Protein AF-A0A9X4QW70-F1 (afdb_monomer_lite)

Sequence (121 aa):
MHSIADQELLTAYSTALESSLDIEFVKQIRKELLRRNILIERREGSILTKMLGKAELDYDQLVKYSLEAIFVLQHWKVIYVNQTGFNFLGLSYPDEIIGVDIRHFFASGPSWRFYRAVFQY

Secondary structure (DSSP, 8-state):
---HHHHHHHHHHHHHHHHHS-HHHHHHHHHHHHHHHHHHHHHHHHHHHHHHHHHHHHHHHHHHT-SS--EEEETTEEEEE-HHHHHHTT-S-GGGTTTSBGGGGGSS---GGG--S----

Radius of gyration: 29.06 Å; chains: 1; bounding box: 54×35×70 Å

InterPro domains:
  IPR000014 PAS domain [PF13188] (61-110)
  IPR015064 Sporulation inhibitor A [PF08970] (1-40)
  IPR035965 PAS domain superfamily [SSF5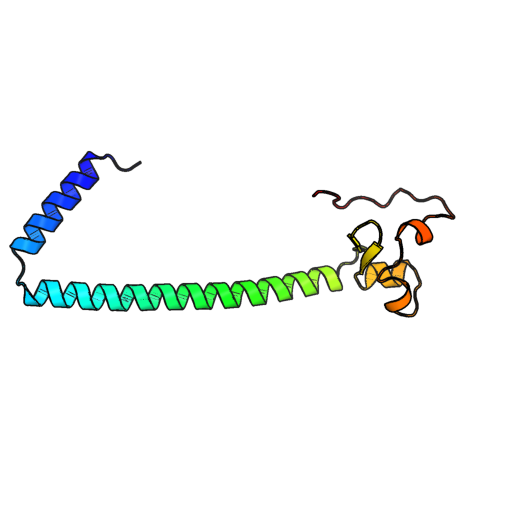5785] (51-117)
  IPR036916 Sporulation inhibitor A superfamily [G3DSA:1.10.287.1100] (5-36)
  IPR036916 Sporulation inhibitor A superfamily [SSF100985] (1-41)

Foldseek 3Di:
DPDPVVVVVVVVVVVVVCVVDDPVVVVVVVVVVVVVVVVVVVVVVVVVVVVVVVVVVVVVVCQQPPCDWDFDDDPQATQDTHPNVCVVLVDDDPVVGGRDRPVVSVVDDDDPPRPPDDDDD

Structure (mmCIF, N/CA/C/O backbone):
data_AF-A0A9X4QW70-F1
#
_entry.id   AF-A0A9X4QW70-F1
#
loop_
_atom_site.group_PDB
_atom_site.id
_atom_site.type_symbol
_atom_site.label_atom_id
_atom_site.label_alt_id
_atom_site.label_comp_id
_atom_site.label_asym_id
_atom_site.label_entity_id
_atom_site.label_seq_id
_atom_site.pdbx_PDB_ins_code
_atom_site.Cartn_x
_atom_site.Cartn_y
_atom_site.Cartn_z
_atom_site.occupancy
_atom_site.B_iso_or_equiv
_atom_site.auth_seq_id
_atom_site.auth_comp_id
_atom_site.auth_asym_id
_atom_site.auth_atom_id
_atom_site.pdbx_PDB_model_num
ATOM 1 N N . MET A 1 1 ? -8.568 22.664 22.819 1.00 42.91 1 MET A N 1
ATOM 2 C CA . MET A 1 1 ? -8.089 22.747 24.214 1.00 42.91 1 MET A CA 1
ATOM 3 C C . MET A 1 1 ? -9.315 22.854 25.103 1.00 42.91 1 MET A C 1
ATOM 5 O O . MET A 1 1 ? -9.841 23.949 25.237 1.00 42.91 1 MET A O 1
ATOM 9 N N . HIS A 1 2 ? -9.836 21.731 25.603 1.00 46.84 2 HIS A N 1
ATOM 10 C CA . HIS A 1 2 ? -10.881 21.779 26.629 1.00 46.84 2 HIS A CA 1
ATOM 11 C C . HIS A 1 2 ? -10.227 22.203 27.946 1.00 46.84 2 HIS A C 1
ATOM 13 O O . HIS A 1 2 ? -9.145 21.717 28.275 1.00 46.84 2 HIS A O 1
ATOM 19 N N . SER A 1 3 ? -10.822 23.190 28.614 1.00 57.47 3 SER A N 1
ATOM 20 C CA . SER A 1 3 ? -10.311 23.755 29.860 1.00 57.47 3 SER A CA 1
ATOM 21 C C . SER A 1 3 ? -10.242 22.654 30.916 1.00 57.47 3 SER A C 1
ATOM 23 O O . SER A 1 3 ? -11.170 21.860 31.032 1.00 57.47 3 SER A O 1
ATOM 25 N N . ILE A 1 4 ? -9.166 22.612 31.701 1.00 59.94 4 ILE A N 1
ATOM 26 C CA . ILE A 1 4 ? -8.985 21.664 32.816 1.00 59.94 4 ILE A CA 1
ATOM 27 C C . ILE A 1 4 ? -10.212 21.681 33.759 1.00 59.94 4 ILE A C 1
ATOM 29 O O . ILE A 1 4 ? -10.607 20.640 34.278 1.00 59.94 4 ILE A O 1
ATOM 33 N N . ALA A 1 5 ? -10.894 22.830 33.861 1.00 63.41 5 ALA A N 1
ATOM 34 C CA . ALA A 1 5 ? -12.137 23.002 34.611 1.00 63.41 5 ALA A CA 1
ATOM 35 C C . ALA A 1 5 ? -13.327 22.177 34.075 1.00 63.41 5 ALA A C 1
ATOM 37 O O . ALA A 1 5 ? -14.135 21.703 34.869 1.00 63.41 5 ALA A O 1
ATOM 38 N N . ASP A 1 6 ? -13.431 21.958 32.757 1.00 64.00 6 ASP A N 1
ATOM 39 C CA . ASP A 1 6 ? -14.501 21.138 32.161 1.00 64.00 6 ASP A CA 1
ATOM 40 C C . ASP A 1 6 ? -14.301 19.656 32.493 1.00 64.00 6 ASP A C 1
ATOM 42 O O . ASP A 1 6 ? -15.257 18.913 32.714 1.00 64.00 6 ASP A O 1
ATOM 46 N N . GLN A 1 7 ? -13.040 19.223 32.543 1.00 67.38 7 GLN A N 1
ATOM 47 C CA . GLN A 1 7 ? -12.671 17.835 32.784 1.00 67.38 7 GLN A CA 1
ATOM 48 C C . GLN A 1 7 ? -12.868 17.457 34.259 1.00 67.38 7 GLN A C 1
ATOM 50 O O . GLN A 1 7 ? -13.386 16.380 34.552 1.00 67.38 7 GLN A O 1
ATOM 55 N N . GLU A 1 8 ? -12.556 18.363 35.189 1.00 77.38 8 GLU A N 1
ATOM 56 C CA . GLU A 1 8 ? -12.856 18.198 36.617 1.00 77.38 8 GLU A CA 1
ATOM 57 C C . GLU A 1 8 ? -14.368 18.195 36.891 1.00 77.38 8 GLU A C 1
ATOM 59 O O . GLU A 1 8 ? -14.852 17.330 37.624 1.00 77.38 8 GLU A O 1
ATOM 64 N N . LEU A 1 9 ? -15.137 19.080 36.240 1.00 72.44 9 LEU A N 1
ATOM 65 C CA . LEU A 1 9 ? -16.604 19.103 36.330 1.00 72.44 9 LEU A CA 1
ATOM 66 C C . LEU A 1 9 ? -17.236 17.810 35.810 1.00 72.44 9 LEU A C 1
ATOM 68 O O . LEU A 1 9 ? -18.095 17.238 36.480 1.00 72.44 9 LEU A O 1
ATOM 72 N N . LEU A 1 10 ? -16.786 17.318 34.652 1.00 68.69 10 LEU A N 1
ATOM 73 C CA . LEU A 1 10 ? -17.233 16.044 34.081 1.00 68.69 10 LEU A CA 1
ATOM 74 C C . LEU A 1 10 ? -16.908 14.863 34.998 1.00 68.69 10 LEU A C 1
ATOM 76 O O . LEU A 1 10 ? -17.717 13.942 35.121 1.00 68.69 10 LEU A O 1
ATOM 80 N N . THR A 1 11 ? -15.760 14.899 35.673 1.00 77.12 11 THR A N 1
ATOM 81 C CA . THR A 1 11 ? -15.336 13.846 36.606 1.00 77.12 11 THR A CA 1
ATOM 82 C C . THR A 1 11 ? -16.167 13.882 37.893 1.00 77.12 11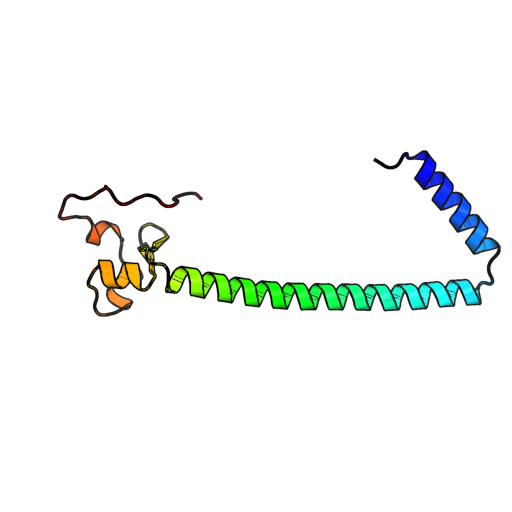 THR A C 1
ATOM 84 O O . THR A 1 11 ? -16.644 12.846 38.356 1.00 77.12 11 THR A O 1
ATOM 87 N N . ALA A 1 12 ? -16.430 15.070 38.443 1.00 76.25 12 ALA A N 1
ATOM 88 C CA . ALA A 1 12 ? -17.278 15.241 39.621 1.00 76.25 12 ALA A CA 1
ATOM 89 C C . ALA A 1 12 ? -18.734 14.822 39.347 1.00 76.25 12 ALA A C 1
ATOM 91 O O . ALA A 1 12 ? -19.331 14.095 40.144 1.00 76.25 12 ALA A O 1
ATOM 92 N N . TYR A 1 13 ? -19.287 15.211 38.192 1.00 68.38 13 TYR A N 1
ATOM 93 C CA . TYR A 1 13 ? -20.644 14.831 37.789 1.00 68.38 13 TYR A CA 1
ATOM 94 C C . TYR A 1 13 ? -20.783 13.330 37.551 1.00 68.38 13 TYR A C 1
ATOM 96 O O . TYR A 1 13 ? -21.751 12.729 38.010 1.00 68.38 13 TYR A O 1
ATOM 104 N N . SER A 1 14 ? -19.824 12.712 36.859 1.00 67.88 14 SER A N 1
ATOM 105 C CA . SER A 1 14 ? -19.855 11.268 36.607 1.00 67.88 14 SER A CA 1
ATOM 106 C C . SER A 1 14 ? -19.732 10.465 37.904 1.00 67.88 14 SER A C 1
ATOM 108 O O . SER A 1 14 ? -20.490 9.519 38.092 1.00 67.88 14 SER A O 1
ATOM 110 N N . THR A 1 15 ? -18.901 10.903 38.854 1.00 75.75 15 THR A N 1
ATOM 111 C CA . THR A 1 15 ? -18.774 10.262 40.177 1.00 75.75 15 THR A CA 1
ATOM 112 C C . THR A 1 15 ? -20.061 10.377 41.015 1.00 75.75 15 THR A C 1
ATOM 114 O O . THR A 1 15 ? -20.473 9.415 41.667 1.00 75.75 15 THR A O 1
ATOM 117 N N . ALA A 1 16 ? -20.742 11.530 40.983 1.00 69.44 16 ALA A N 1
ATOM 118 C CA . ALA A 1 16 ? -22.022 11.742 41.673 1.00 69.44 16 ALA A CA 1
ATOM 119 C C . ALA A 1 16 ? -23.185 10.948 41.039 1.00 69.44 16 ALA A C 1
ATOM 121 O O . ALA A 1 16 ? -24.071 10.442 41.733 1.00 69.44 16 ALA A O 1
ATOM 122 N N . LEU A 1 17 ? -23.177 10.795 39.712 1.00 66.69 17 LEU A N 1
ATOM 123 C CA . LEU A 1 17 ? -24.134 9.950 38.995 1.00 66.69 17 LEU A CA 1
ATOM 124 C C . LEU A 1 17 ? -23.894 8.463 39.274 1.00 66.69 17 LEU A C 1
ATOM 126 O O . LEU A 1 17 ? -24.841 7.738 39.550 1.00 66.69 17 LEU A O 1
ATOM 130 N N . GLU A 1 18 ? -22.642 8.001 39.275 1.00 66.12 18 GLU A N 1
ATOM 131 C CA . GLU A 1 18 ? -22.317 6.602 39.588 1.00 66.12 18 GLU A CA 1
ATOM 132 C C . GLU A 1 18 ? -22.696 6.207 41.024 1.00 66.12 18 GLU A C 1
ATOM 134 O O . GLU A 1 18 ? -23.063 5.060 41.259 1.00 66.12 18 GLU A O 1
ATOM 139 N N . SER A 1 19 ? -22.650 7.145 41.974 1.00 67.12 19 SER A N 1
ATOM 140 C CA . SER A 1 19 ? -23.026 6.912 43.379 1.00 67.12 19 SER A CA 1
ATOM 141 C C . SER A 1 19 ? -24.532 7.011 43.656 1.00 67.12 19 SER A C 1
ATOM 143 O O . SER A 1 19 ? -24.986 6.553 44.703 1.00 67.12 19 SER A O 1
ATOM 145 N N . SER A 1 20 ? -25.313 7.569 42.725 1.00 66.56 20 SER A N 1
ATOM 146 C CA . SER A 1 20 ? -26.784 7.631 42.791 1.00 66.56 20 SER A CA 1
ATOM 147 C C . SER A 1 20 ? -27.480 6.565 41.936 1.00 66.56 20 SER A C 1
ATOM 149 O O . SER A 1 20 ? -28.695 6.388 42.040 1.00 66.56 20 SER A O 1
ATOM 151 N N . LEU A 1 21 ? -26.720 5.839 41.112 1.00 67.19 21 LEU A N 1
ATOM 152 C CA . LEU A 1 21 ? -27.202 4.738 40.286 1.00 67.19 21 LEU A CA 1
ATOM 153 C C . LEU A 1 21 ? -27.044 3.394 41.004 1.00 67.19 21 LEU A C 1
ATOM 155 O O . LEU A 1 21 ? -26.074 3.150 41.718 1.00 67.19 21 LEU A O 1
ATOM 159 N N . ASP A 1 22 ? -27.997 2.496 40.764 1.00 80.00 22 ASP A N 1
ATOM 160 C CA . ASP A 1 22 ? -27.935 1.123 41.260 1.00 80.00 22 ASP A CA 1
ATOM 161 C C . ASP A 1 22 ? -26.679 0.398 40.735 1.00 80.00 22 ASP A C 1
ATOM 163 O O . ASP A 1 22 ? -26.337 0.476 39.549 1.00 80.00 22 ASP A O 1
ATOM 167 N N . ILE A 1 23 ? -25.987 -0.325 41.619 1.00 77.50 23 ILE A N 1
ATOM 168 C CA . ILE A 1 23 ? -24.704 -0.989 41.330 1.00 77.50 23 ILE A CA 1
ATOM 169 C C . ILE A 1 23 ? -24.857 -1.988 40.175 1.00 77.50 23 ILE A C 1
ATOM 171 O O . ILE A 1 23 ? -23.965 -2.106 39.325 1.00 77.50 23 ILE A O 1
ATOM 175 N N . GLU A 1 24 ? -25.999 -2.677 40.102 1.00 79.06 24 GLU A N 1
ATOM 176 C CA . GLU A 1 24 ? -26.282 -3.644 39.040 1.00 79.06 24 GLU A CA 1
ATOM 177 C C . GLU A 1 24 ? -26.457 -2.943 37.681 1.00 79.06 24 GLU A C 1
ATOM 179 O O . GLU A 1 24 ? -25.946 -3.410 36.657 1.00 79.06 24 GLU A O 1
ATOM 184 N N . PHE A 1 25 ? -27.073 -1.758 37.678 1.00 76.44 25 PHE A N 1
ATOM 185 C CA . PHE A 1 25 ? -27.234 -0.925 36.488 1.00 76.44 25 PHE A CA 1
ATOM 186 C C . PHE A 1 25 ? -25.892 -0.376 35.974 1.00 76.44 25 PHE A C 1
ATOM 188 O O . PHE A 1 25 ? -25.601 -0.480 34.778 1.00 76.44 25 PHE A O 1
ATOM 195 N N . VAL A 1 26 ? -25.018 0.121 36.860 1.00 77.56 26 VAL A N 1
ATOM 196 C CA . VAL A 1 26 ? -23.661 0.579 36.488 1.00 77.56 26 VAL A CA 1
ATOM 197 C C . VAL A 1 26 ? -22.847 -0.567 35.880 1.00 77.56 26 VAL A C 1
ATOM 199 O O . VAL A 1 26 ? -22.185 -0.406 34.849 1.00 77.56 26 VAL A O 1
ATOM 202 N N . LYS A 1 27 ? -22.930 -1.762 36.471 1.00 79.88 27 LYS A N 1
ATOM 203 C CA . LYS A 1 27 ? -22.261 -2.969 35.969 1.00 79.88 27 LYS A CA 1
ATOM 204 C C . LYS A 1 27 ? -22.777 -3.377 34.587 1.00 79.88 27 LYS A C 1
ATOM 206 O O . LYS A 1 27 ? -21.983 -3.759 33.722 1.00 79.88 27 LYS A O 1
ATOM 211 N N . GLN A 1 28 ? -24.082 -3.255 34.352 1.00 80.00 28 GLN A N 1
ATOM 212 C CA . GLN A 1 28 ? -24.699 -3.531 33.058 1.00 80.00 28 GLN A CA 1
ATOM 213 C C . GLN A 1 28 ? -24.266 -2.522 31.985 1.00 80.00 28 GLN A C 1
ATOM 215 O O . GLN A 1 28 ? -23.897 -2.939 30.884 1.00 80.00 28 GLN A O 1
ATOM 220 N N . ILE A 1 29 ? -24.211 -1.225 32.311 1.00 79.00 29 ILE A N 1
ATOM 221 C CA . ILE A 1 29 ? -23.694 -0.191 31.401 1.00 79.00 29 ILE A CA 1
ATOM 222 C C . ILE A 1 29 ? -22.227 -0.451 31.055 1.00 79.00 29 ILE A C 1
ATOM 224 O O . ILE A 1 29 ? -21.876 -0.462 29.876 1.00 79.00 29 ILE A O 1
ATOM 228 N N . ARG A 1 30 ? -21.369 -0.739 32.043 1.00 79.44 30 ARG A N 1
ATOM 229 C CA . ARG A 1 30 ? -19.948 -1.047 31.796 1.00 79.44 30 ARG A CA 1
ATOM 230 C C . ARG A 1 30 ? -19.773 -2.255 30.878 1.00 79.44 30 ARG A C 1
ATOM 232 O O . ARG A 1 30 ? -18.960 -2.217 29.956 1.00 79.44 30 ARG A O 1
ATOM 239 N N . LYS A 1 31 ? -20.565 -3.312 31.086 1.00 86.00 31 LYS A N 1
ATOM 240 C CA . LYS A 1 31 ? -20.550 -4.513 30.238 1.00 86.00 31 LYS A CA 1
ATOM 241 C C . LYS A 1 31 ? -20.946 -4.203 28.793 1.00 86.00 31 LYS A C 1
ATOM 243 O O . LYS A 1 31 ? -20.334 -4.733 27.866 1.00 86.00 31 LYS A O 1
ATOM 248 N N . GLU A 1 32 ? -21.954 -3.362 28.595 1.00 87.88 32 GLU A N 1
ATOM 249 C CA . GLU A 1 32 ? -22.427 -2.988 27.262 1.00 87.88 32 GLU A CA 1
ATOM 250 C C . GLU A 1 32 ? -21.459 -2.033 26.546 1.00 87.88 32 GLU A C 1
ATOM 252 O O . GLU A 1 32 ? -21.187 -2.210 25.358 1.00 87.88 32 GLU A O 1
ATOM 257 N N . LEU A 1 33 ? -20.857 -1.083 27.267 1.00 83.56 33 LEU A N 1
ATOM 258 C CA . LEU A 1 33 ? -19.799 -0.219 26.735 1.00 83.56 33 LEU A CA 1
ATOM 259 C C . LEU A 1 33 ? -18.585 -1.035 26.279 1.00 83.56 33 LEU A C 1
ATOM 261 O O . LEU A 1 33 ? -18.100 -0.841 25.166 1.00 83.56 33 LEU A O 1
ATOM 265 N N . LEU A 1 34 ? -18.148 -2.007 27.085 1.00 86.12 34 LEU A N 1
ATOM 266 C CA . LEU A 1 34 ? -17.038 -2.889 26.723 1.00 86.12 34 LEU A CA 1
ATOM 267 C C . LEU A 1 34 ? -17.335 -3.680 25.440 1.00 86.12 34 LEU A C 1
ATOM 269 O O . LEU A 1 34 ? -16.490 -3.765 24.551 1.00 86.12 34 LEU A O 1
ATOM 273 N N . ARG A 1 35 ? -18.552 -4.227 25.313 1.00 89.38 35 ARG A N 1
ATOM 274 C CA . ARG A 1 35 ? -18.985 -4.931 24.095 1.00 89.38 35 ARG A CA 1
ATOM 275 C C . ARG A 1 35 ? -18.926 -4.033 22.864 1.00 89.38 35 ARG A C 1
ATOM 277 O O . ARG A 1 35 ? -18.447 -4.470 21.820 1.00 89.38 35 ARG A O 1
ATOM 284 N N . ARG A 1 36 ? -19.408 -2.795 22.981 1.00 82.75 36 ARG A N 1
ATOM 285 C CA . ARG A 1 36 ? -19.402 -1.823 21.880 1.00 82.75 36 ARG A CA 1
ATOM 286 C C . ARG A 1 36 ? -17.987 -1.434 21.469 1.00 82.75 36 ARG A C 1
ATOM 288 O O . ARG A 1 36 ? -17.713 -1.430 20.274 1.00 82.75 36 ARG A O 1
ATOM 295 N N . ASN A 1 37 ? -17.091 -1.197 22.425 1.00 84.19 37 ASN A N 1
ATOM 296 C CA . ASN A 1 37 ? -15.697 -0.854 22.131 1.00 84.19 37 ASN A CA 1
ATOM 297 C C . ASN A 1 37 ? -14.998 -1.968 21.343 1.00 84.19 37 ASN A C 1
ATOM 299 O O . ASN A 1 37 ? -14.433 -1.703 20.288 1.00 84.19 37 ASN A O 1
ATOM 303 N N . ILE A 1 38 ? -15.155 -3.227 21.765 1.00 88.62 38 ILE A N 1
ATOM 304 C CA . ILE A 1 38 ? -14.588 -4.381 21.046 1.00 88.62 38 ILE A CA 1
ATOM 305 C C . ILE A 1 38 ? -15.139 -4.478 19.613 1.00 88.62 38 ILE A C 1
ATOM 307 O O . ILE A 1 38 ? -14.418 -4.840 18.682 1.00 88.62 38 ILE A O 1
ATOM 311 N N . LEU A 1 39 ? -16.428 -4.184 19.410 1.00 85.25 39 LEU A N 1
ATOM 312 C CA . LEU A 1 39 ? -17.035 -4.192 18.076 1.00 85.25 39 LEU A CA 1
ATOM 313 C C . LEU A 1 39 ? -16.486 -3.075 17.184 1.00 85.25 39 LEU A C 1
ATOM 315 O O . LEU A 1 39 ? -16.259 -3.318 15.999 1.00 85.25 39 LEU A O 1
ATOM 319 N N . ILE A 1 40 ? -16.273 -1.881 17.741 1.00 84.00 40 ILE A N 1
ATOM 320 C CA . ILE A 1 40 ? -15.685 -0.745 17.025 1.00 84.00 40 ILE A CA 1
ATOM 321 C C . ILE A 1 40 ? -14.248 -1.075 16.627 1.00 84.00 40 ILE A C 1
ATOM 323 O O . ILE A 1 40 ? -13.945 -1.033 15.439 1.00 84.00 40 ILE A O 1
ATOM 327 N N . GLU A 1 41 ? -13.417 -1.530 17.566 1.00 83.00 41 GLU A N 1
ATOM 328 C CA . GLU A 1 41 ? -12.024 -1.914 17.302 1.00 83.00 41 GLU A CA 1
ATOM 329 C C . GLU A 1 41 ? -11.923 -2.988 16.208 1.00 83.00 41 GLU A C 1
ATOM 331 O O . GLU A 1 41 ? -11.133 -2.874 15.270 1.00 83.00 41 GLU A O 1
ATOM 336 N N . ARG A 1 42 ? -12.779 -4.020 16.262 1.00 85.31 42 ARG A N 1
ATOM 337 C CA . ARG A 1 42 ? -12.830 -5.061 15.219 1.00 85.31 42 ARG A CA 1
ATOM 338 C C . ARG A 1 42 ? -13.244 -4.507 13.860 1.00 85.31 42 ARG A C 1
ATOM 340 O O . ARG A 1 42 ? -12.738 -4.958 12.830 1.00 85.31 42 ARG A O 1
ATOM 347 N N . ARG A 1 43 ? -14.186 -3.561 13.837 1.00 84.12 43 ARG A N 1
ATOM 348 C CA . ARG A 1 43 ? -14.669 -2.936 12.604 1.00 84.12 43 ARG A CA 1
ATOM 349 C C . ARG A 1 43 ? -13.596 -2.050 11.988 1.00 84.12 43 ARG A C 1
ATOM 351 O O . ARG A 1 43 ? -13.362 -2.158 10.789 1.00 84.12 43 ARG A O 1
ATOM 358 N N . GLU A 1 44 ? -12.937 -1.230 12.798 1.00 81.38 44 GLU A N 1
ATOM 359 C CA . GLU A 1 44 ? -11.825 -0.378 12.381 1.00 81.38 44 GLU A CA 1
ATOM 360 C C . GLU A 1 44 ? -10.675 -1.219 11.841 1.00 81.38 44 GLU A C 1
ATOM 362 O O . GLU A 1 44 ? -10.251 -0.992 10.711 1.00 81.38 44 GLU A O 1
ATOM 367 N N . GLY A 1 45 ? -10.264 -2.266 12.566 1.00 83.00 45 GLY A N 1
ATOM 368 C CA . GLY A 1 45 ? -9.241 -3.202 12.101 1.00 83.00 45 GLY A CA 1
ATOM 369 C C . GLY A 1 45 ? -9.598 -3.836 10.753 1.00 83.00 45 GLY A C 1
ATOM 370 O O . GLY A 1 45 ? -8.793 -3.815 9.827 1.00 83.00 45 GLY A O 1
ATOM 371 N N . SER A 1 46 ? -10.834 -4.325 10.585 1.00 84.88 46 SER A N 1
ATOM 372 C CA . SER A 1 46 ? -11.268 -4.913 9.310 1.00 84.88 46 SER A CA 1
ATOM 373 C C . SER A 1 46 ? -11.319 -3.900 8.162 1.00 84.88 46 SER A C 1
ATOM 375 O O . SER A 1 46 ? -11.029 -4.272 7.022 1.00 84.88 46 SER A O 1
ATOM 377 N N . ILE A 1 47 ? -11.713 -2.652 8.429 1.00 81.50 47 ILE A N 1
ATOM 378 C CA . ILE A 1 47 ? -11.736 -1.585 7.423 1.00 81.50 47 ILE A CA 1
ATOM 379 C C . ILE A 1 47 ? -10.306 -1.204 7.038 1.00 81.50 47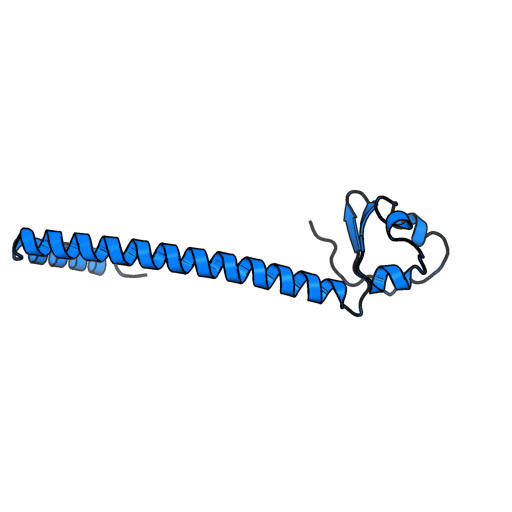 ILE A C 1
ATOM 381 O O . ILE A 1 47 ? -10.021 -1.138 5.848 1.00 81.50 47 ILE A O 1
ATOM 385 N N . LEU A 1 48 ? -9.405 -1.046 8.011 1.00 74.62 48 LEU A N 1
ATOM 386 C CA . LEU A 1 48 ? -7.982 -0.771 7.799 1.00 74.62 48 LEU A CA 1
ATOM 387 C C . LEU A 1 48 ? -7.324 -1.852 6.941 1.00 74.62 48 LEU A C 1
ATOM 389 O O . LEU A 1 48 ? -6.694 -1.523 5.944 1.00 74.62 48 LEU A O 1
ATOM 393 N N . THR A 1 49 ? -7.534 -3.137 7.246 1.00 77.44 49 THR A N 1
ATOM 394 C CA . THR A 1 49 ? -6.984 -4.236 6.434 1.00 77.44 49 THR A CA 1
ATOM 395 C C . THR A 1 49 ? -7.517 -4.213 4.999 1.00 77.44 49 THR A C 1
ATOM 397 O O . THR A 1 49 ? -6.757 -4.406 4.053 1.00 77.44 49 THR A O 1
ATOM 400 N N . LYS A 1 50 ? -8.817 -3.948 4.808 1.00 78.81 50 LYS A N 1
ATOM 401 C CA . LYS A 1 50 ? -9.416 -3.857 3.466 1.00 78.81 50 LYS A CA 1
ATOM 402 C C . LYS A 1 50 ? -8.930 -2.635 2.693 1.00 78.81 50 LYS A C 1
ATOM 404 O O . LYS A 1 50 ? -8.694 -2.739 1.495 1.00 78.81 50 LYS A O 1
ATOM 409 N N . MET A 1 51 ? -8.802 -1.491 3.359 1.00 69.25 51 MET A N 1
ATOM 410 C CA . MET A 1 51 ? -8.279 -0.264 2.763 1.00 69.25 51 MET A CA 1
ATOM 411 C C . MET A 1 51 ? -6.807 -0.416 2.398 1.00 69.25 51 MET A C 1
ATOM 413 O O . MET A 1 51 ? -6.431 0.034 1.326 1.00 69.25 51 MET A O 1
ATOM 417 N N . LEU A 1 52 ? -6.011 -1.095 3.227 1.00 68.69 52 LEU A N 1
ATOM 418 C CA . LEU A 1 52 ? -4.610 -1.388 2.941 1.00 68.69 52 LEU A CA 1
ATOM 419 C C . LEU A 1 52 ? -4.481 -2.283 1.707 1.00 68.69 52 LEU A C 1
ATOM 421 O O . LEU A 1 52 ? -3.827 -1.893 0.750 1.00 68.69 52 LEU A O 1
ATOM 425 N N . GLY A 1 53 ? -5.194 -3.413 1.674 1.00 78.75 53 GLY A N 1
ATOM 426 C CA . GLY A 1 53 ? -5.156 -4.310 0.517 1.00 78.75 53 GLY A CA 1
ATOM 427 C C . GLY A 1 53 ? -5.690 -3.660 -0.764 1.00 78.75 53 GLY A C 1
ATOM 428 O O . GLY A 1 53 ? -5.150 -3.878 -1.843 1.00 78.75 53 GLY A O 1
ATOM 429 N N . LYS A 1 54 ? -6.728 -2.819 -0.663 1.00 72.62 54 LYS A N 1
ATOM 430 C CA . LYS A 1 54 ? -7.234 -2.062 -1.813 1.00 72.62 54 LYS A CA 1
ATOM 431 C C . LYS A 1 54 ? -6.233 -1.002 -2.277 1.00 72.62 54 LYS A C 1
ATOM 433 O O . LYS A 1 54 ? -5.997 -0.900 -3.470 1.00 72.62 54 LYS A O 1
ATOM 438 N N . ALA A 1 55 ? -5.641 -0.247 -1.356 1.00 71.12 55 ALA A N 1
ATOM 439 C CA . ALA A 1 55 ? -4.638 0.754 -1.690 1.00 71.12 55 ALA A CA 1
ATOM 440 C C . ALA A 1 55 ? -3.408 0.106 -2.341 1.00 71.12 55 ALA A C 1
ATOM 442 O O . ALA A 1 55 ? -2.954 0.597 -3.364 1.00 71.12 55 ALA A O 1
ATOM 443 N N . GLU A 1 56 ? -2.913 -1.019 -1.816 1.00 71.19 56 GLU A N 1
ATOM 444 C CA . GLU A 1 56 ? -1.812 -1.781 -2.423 1.00 71.19 56 GLU A CA 1
ATOM 445 C C . GLU A 1 56 ? -2.136 -2.217 -3.859 1.00 71.19 56 GLU A C 1
ATOM 447 O O . GLU A 1 56 ? -1.320 -2.012 -4.755 1.00 71.19 56 GLU A O 1
ATOM 452 N N . LEU A 1 57 ? -3.341 -2.749 -4.100 1.00 73.75 57 LEU A N 1
ATOM 453 C CA . LEU A 1 57 ? -3.802 -3.111 -5.446 1.00 73.75 57 LEU A CA 1
ATOM 454 C C . LEU A 1 57 ? -3.926 -1.891 -6.369 1.00 73.75 57 LEU A C 1
ATOM 456 O O . LEU A 1 57 ? -3.523 -1.959 -7.529 1.00 73.75 57 LEU A O 1
ATOM 460 N N . ASP A 1 58 ? -4.466 -0.783 -5.863 1.00 77.56 58 ASP A N 1
ATOM 461 C CA . ASP A 1 58 ? -4.630 0.454 -6.626 1.00 77.56 58 ASP A CA 1
ATOM 462 C C . ASP A 1 58 ? -3.251 1.037 -7.000 1.00 77.56 58 ASP A C 1
ATOM 464 O O . ASP A 1 58 ? -3.040 1.433 -8.147 1.00 77.56 58 ASP A O 1
ATOM 468 N N . TYR A 1 59 ? -2.278 1.024 -6.081 1.00 79.50 59 TYR A N 1
ATOM 469 C CA . TYR A 1 59 ? -0.905 1.458 -6.352 1.00 79.50 59 TYR A CA 1
ATOM 470 C C . TYR A 1 59 ? -0.180 0.535 -7.336 1.00 79.50 59 TYR A C 1
ATOM 472 O O . TYR A 1 59 ? 0.463 1.040 -8.258 1.00 79.50 59 TYR A O 1
ATOM 480 N N . ASP A 1 60 ? -0.304 -0.788 -7.197 1.00 78.62 60 ASP A N 1
ATOM 481 C CA . ASP A 1 60 ? 0.290 -1.745 -8.141 1.00 78.62 60 ASP A CA 1
ATOM 482 C C . ASP A 1 60 ? -0.243 -1.518 -9.562 1.00 78.62 60 ASP A C 1
ATOM 484 O O . ASP A 1 60 ? 0.531 -1.388 -10.512 1.00 78.62 60 ASP A O 1
ATOM 488 N N . GLN A 1 61 ? -1.563 -1.360 -9.713 1.00 81.19 61 GLN A N 1
ATOM 489 C CA . GLN A 1 61 ? -2.171 -1.073 -11.012 1.00 81.19 61 GLN A CA 1
ATOM 490 C C . GLN A 1 61 ? -1.725 0.276 -11.580 1.00 81.19 61 GLN A C 1
ATOM 492 O O . GLN A 1 61 ? -1.384 0.353 -12.762 1.00 81.19 61 GLN A O 1
ATOM 497 N N . LEU A 1 62 ? -1.690 1.328 -10.759 1.00 80.50 62 LEU A N 1
ATOM 498 C CA . LEU A 1 62 ? -1.249 2.654 -11.191 1.00 80.50 62 LEU A CA 1
ATOM 499 C C . LEU A 1 62 ? 0.193 2.636 -11.699 1.00 80.50 62 LEU A C 1
ATOM 501 O O . LEU A 1 62 ? 0.474 3.197 -12.756 1.00 80.50 62 LEU A O 1
ATOM 505 N N . VAL A 1 63 ? 1.105 1.972 -10.987 1.00 83.19 63 VAL A N 1
ATOM 506 C CA . VAL A 1 63 ? 2.510 1.875 -11.403 1.00 83.19 63 VAL A CA 1
ATOM 507 C C . VAL A 1 63 ? 2.640 1.010 -12.658 1.00 83.19 63 VAL A C 1
ATOM 509 O O . VAL A 1 63 ? 3.312 1.410 -13.615 1.00 83.19 63 VAL A O 1
ATOM 512 N N . LYS A 1 64 ? 1.965 -0.145 -12.690 1.00 79.31 64 LYS A N 1
ATOM 513 C CA . LYS A 1 64 ? 2.014 -1.104 -13.801 1.00 79.31 64 LYS A CA 1
ATOM 514 C C . LYS A 1 64 ? 1.509 -0.519 -15.118 1.00 79.31 64 LYS A C 1
ATOM 516 O O . LYS A 1 64 ? 2.119 -0.775 -16.155 1.00 79.31 64 LYS A O 1
ATOM 521 N N . TYR A 1 65 ? 0.421 0.250 -15.077 1.00 77.94 65 TYR A N 1
ATOM 522 C CA . TYR A 1 65 ? -0.208 0.856 -16.256 1.00 77.94 65 TYR A CA 1
ATOM 523 C C . TYR A 1 65 ? 0.179 2.325 -16.479 1.00 77.94 65 TYR A C 1
ATOM 525 O O . TYR A 1 65 ? -0.377 2.974 -17.366 1.00 77.94 65 TYR A O 1
ATOM 533 N N . SER A 1 66 ? 1.127 2.860 -15.705 1.00 82.88 66 SER A N 1
ATOM 534 C CA . SER A 1 66 ? 1.644 4.210 -15.926 1.00 82.88 66 SER A CA 1
ATOM 535 C C . SER A 1 66 ? 2.264 4.341 -17.319 1.00 82.88 66 SER A C 1
ATOM 537 O O . SER A 1 66 ? 3.015 3.472 -17.767 1.00 82.88 66 SER A O 1
ATOM 539 N N . LEU A 1 67 ? 1.984 5.461 -17.988 1.00 80.25 67 LEU A N 1
ATOM 540 C CA . LEU A 1 67 ? 2.580 5.826 -19.279 1.00 80.25 67 LEU A CA 1
ATOM 541 C C . LEU A 1 67 ? 4.016 6.349 -19.148 1.00 80.25 67 LEU A C 1
ATOM 543 O O . LEU A 1 67 ? 4.680 6.572 -20.157 1.00 80.25 67 LEU A O 1
ATOM 547 N N . GLU A 1 68 ? 4.499 6.555 -17.925 1.00 80.50 68 GLU A N 1
ATOM 548 C CA . GLU A 1 68 ? 5.887 6.911 -17.658 1.00 80.50 68 GLU A CA 1
ATOM 549 C C . GLU A 1 68 ? 6.691 5.671 -17.268 1.00 80.50 68 GLU A C 1
ATOM 551 O O . GLU A 1 68 ? 6.186 4.754 -16.615 1.00 80.50 68 GLU A O 1
ATOM 556 N N . ALA A 1 69 ? 7.961 5.642 -17.667 1.00 82.88 69 ALA A N 1
ATOM 557 C CA . ALA A 1 69 ? 8.888 4.602 -17.251 1.00 82.88 69 ALA A CA 1
ATOM 558 C C . ALA A 1 69 ? 9.252 4.789 -15.772 1.00 82.88 69 ALA A C 1
ATOM 560 O O . ALA A 1 69 ? 9.809 5.818 -15.389 1.00 82.88 69 ALA A O 1
ATOM 561 N N . ILE A 1 70 ? 8.955 3.785 -14.948 1.00 82.56 70 ILE A N 1
ATOM 562 C CA . ILE A 1 70 ? 9.229 3.800 -13.509 1.00 82.56 70 ILE A CA 1
ATOM 563 C C . ILE A 1 70 ? 10.258 2.719 -13.201 1.00 82.56 70 ILE A C 1
ATOM 565 O O . ILE A 1 70 ? 10.042 1.548 -13.512 1.00 82.56 70 ILE A O 1
ATOM 569 N N . PHE A 1 71 ? 11.351 3.120 -12.552 1.00 83.62 71 PHE A N 1
ATOM 570 C CA . PHE A 1 71 ? 12.416 2.238 -12.083 1.00 83.62 71 PHE A CA 1
ATOM 571 C C . PHE A 1 71 ? 12.579 2.397 -10.577 1.00 83.62 71 PHE A C 1
ATOM 573 O O . PHE A 1 71 ? 12.679 3.518 -10.080 1.00 83.62 71 PHE A O 1
ATOM 580 N N . VAL A 1 72 ? 12.672 1.282 -9.857 1.00 84.69 72 VAL A N 1
ATOM 581 C CA . VAL A 1 72 ? 13.111 1.279 -8.459 1.00 84.69 72 VAL A CA 1
ATOM 582 C C . VAL A 1 72 ? 14.509 0.692 -8.411 1.00 84.69 72 VAL A C 1
ATOM 584 O O . VAL A 1 72 ? 14.774 -0.368 -8.985 1.00 84.69 72 VAL A O 1
ATOM 587 N N . LEU A 1 73 ? 15.410 1.395 -7.732 1.00 83.19 73 LEU A N 1
ATOM 588 C CA . LEU A 1 73 ? 16.828 1.073 -7.690 1.00 83.19 73 LEU A CA 1
ATOM 589 C C . LEU A 1 73 ? 17.273 0.775 -6.259 1.00 83.19 73 LEU A C 1
ATOM 591 O O . LEU A 1 73 ? 16.886 1.470 -5.323 1.00 83.19 73 LEU A O 1
ATOM 595 N N . GLN A 1 74 ? 18.166 -0.197 -6.107 1.00 85.62 74 GLN A N 1
ATOM 596 C CA . GLN A 1 74 ? 18.899 -0.451 -4.873 1.00 85.62 74 GLN A CA 1
ATOM 597 C C . GLN A 1 74 ? 20.386 -0.592 -5.201 1.00 85.62 74 GLN A C 1
ATOM 599 O O . GLN A 1 74 ? 20.773 -1.458 -5.979 1.00 85.62 74 GLN A O 1
ATOM 604 N N . HIS A 1 75 ? 21.238 0.267 -4.631 1.00 88.88 75 HIS A N 1
ATOM 605 C CA . HIS A 1 75 ? 22.673 0.317 -4.963 1.00 88.88 75 HIS A CA 1
ATOM 606 C C . HIS A 1 75 ? 22.939 0.373 -6.481 1.00 88.88 75 HIS A C 1
ATOM 608 O O . HIS A 1 75 ? 23.770 -0.372 -6.994 1.00 88.88 75 HIS A O 1
ATOM 614 N N . TRP A 1 76 ? 22.198 1.225 -7.201 1.00 85.94 76 TRP A N 1
ATOM 615 C CA . TRP A 1 76 ? 22.213 1.343 -8.671 1.00 85.94 76 TRP A CA 1
ATOM 616 C C . TRP A 1 76 ? 21.712 0.124 -9.451 1.00 85.94 76 TRP A C 1
ATOM 618 O O . TRP A 1 76 ? 21.578 0.209 -10.668 1.00 85.94 76 TRP A O 1
ATOM 628 N N . LYS A 1 77 ? 21.374 -0.978 -8.782 1.00 86.81 77 LYS A N 1
ATOM 629 C CA . LYS A 1 77 ? 20.774 -2.151 -9.413 1.00 86.81 77 LYS A CA 1
ATOM 630 C C . LYS A 1 77 ? 19.268 -1.988 -9.506 1.00 86.81 77 LYS A C 1
ATOM 632 O O . LYS A 1 77 ? 18.641 -1.552 -8.541 1.00 86.81 77 LYS A O 1
ATOM 637 N N . VAL A 1 78 ? 18.681 -2.350 -10.639 1.00 87.50 78 VAL A N 1
ATOM 638 C CA . VAL A 1 78 ? 17.223 -2.315 -10.798 1.00 87.50 78 VAL A CA 1
ATOM 639 C C . VAL A 1 78 ? 16.597 -3.424 -9.958 1.00 87.50 78 VAL A C 1
ATOM 641 O O . VAL A 1 78 ? 16.938 -4.590 -10.121 1.00 87.50 78 VAL A O 1
ATOM 644 N N . ILE A 1 79 ? 15.686 -3.070 -9.055 1.00 88.06 79 ILE A N 1
ATOM 645 C CA . ILE A 1 79 ? 14.896 -4.039 -8.276 1.00 88.06 79 ILE A CA 1
ATOM 646 C C . ILE A 1 79 ? 13.442 -4.115 -8.747 1.00 88.06 79 ILE A C 1
ATOM 648 O O . ILE A 1 79 ? 12.746 -5.072 -8.430 1.00 88.06 79 ILE A O 1
ATOM 652 N N . TYR A 1 80 ? 12.993 -3.130 -9.528 1.00 86.44 80 TYR A N 1
ATOM 653 C CA . TYR A 1 80 ? 11.694 -3.137 -10.190 1.00 86.44 80 TYR A CA 1
ATOM 654 C C . TYR A 1 80 ? 11.710 -2.212 -11.408 1.00 86.44 80 TYR A C 1
ATOM 656 O O . TYR A 1 80 ? 12.342 -1.152 -11.385 1.00 86.44 80 TYR A O 1
ATOM 664 N N . VAL A 1 81 ? 10.960 -2.590 -12.439 1.00 84.94 81 VAL A N 1
ATOM 665 C CA . VAL A 1 81 ? 10.630 -1.743 -13.585 1.00 84.94 81 VAL A CA 1
ATOM 666 C C . VAL A 1 81 ? 9.178 -1.995 -13.990 1.00 84.94 81 VAL A C 1
ATOM 668 O O . VAL A 1 81 ? 8.728 -3.141 -13.992 1.00 84.94 81 VAL A O 1
ATOM 671 N N . ASN A 1 82 ? 8.429 -0.941 -14.318 1.00 86.19 82 ASN A N 1
ATOM 672 C CA . ASN A 1 82 ? 7.073 -1.105 -14.848 1.00 86.19 82 ASN A CA 1
ATOM 673 C C . ASN A 1 82 ? 7.081 -1.489 -16.340 1.00 86.19 82 ASN A C 1
ATOM 675 O O . ASN A 1 82 ? 8.104 -1.396 -17.019 1.00 86.19 82 ASN A O 1
ATOM 679 N N . GLN A 1 83 ? 5.928 -1.892 -16.887 1.00 85.81 83 GLN A N 1
ATOM 680 C CA . GLN A 1 83 ? 5.851 -2.356 -18.280 1.00 85.81 83 GLN A CA 1
ATOM 681 C C . GLN A 1 83 ? 6.350 -1.300 -19.277 1.00 85.81 83 GLN A C 1
ATOM 683 O O . GLN A 1 83 ? 7.026 -1.627 -20.250 1.00 85.81 83 GLN A O 1
ATOM 688 N N . THR A 1 84 ? 6.049 -0.028 -19.024 1.00 86.19 84 THR A N 1
ATOM 689 C CA . THR A 1 84 ? 6.479 1.069 -19.890 1.00 86.19 84 THR A CA 1
ATOM 690 C C . THR A 1 84 ? 7.996 1.239 -19.894 1.00 86.19 84 THR A C 1
ATOM 692 O O . THR A 1 84 ? 8.579 1.377 -20.965 1.00 86.19 84 THR A O 1
ATOM 695 N N . GLY A 1 85 ? 8.658 1.168 -18.735 1.00 85.50 85 GLY A N 1
ATOM 696 C CA . GLY A 1 85 ? 10.120 1.210 -18.650 1.00 85.50 85 GLY A CA 1
ATOM 697 C C . GLY A 1 85 ? 10.791 -0.003 -19.290 1.00 85.50 85 GLY A C 1
ATOM 698 O O . GLY A 1 85 ? 11.814 0.139 -19.957 1.00 85.50 85 GLY A O 1
ATOM 699 N N . PHE A 1 86 ? 10.175 -1.178 -19.161 1.00 85.12 86 PHE A N 1
ATOM 700 C CA . PHE A 1 86 ? 10.637 -2.397 -19.817 1.00 85.12 86 PHE A CA 1
ATOM 701 C C . PHE A 1 86 ? 10.592 -2.268 -21.349 1.00 85.12 86 PHE A C 1
ATOM 703 O O . PHE A 1 86 ? 11.591 -2.502 -22.029 1.00 85.12 86 PHE A O 1
ATOM 710 N N . ASN A 1 87 ? 9.462 -1.791 -21.881 1.00 84.19 87 ASN A N 1
ATOM 711 C CA . ASN A 1 87 ? 9.285 -1.535 -23.311 1.00 84.19 87 ASN A CA 1
ATOM 712 C C . ASN A 1 87 ? 10.218 -0.423 -23.818 1.00 84.19 87 ASN A C 1
ATOM 714 O O . ASN A 1 87 ? 10.747 -0.523 -24.922 1.00 84.19 87 ASN A O 1
ATOM 718 N N . PHE A 1 88 ? 10.430 0.628 -23.018 1.00 82.38 88 PHE A N 1
ATOM 719 C CA . PHE A 1 88 ? 11.314 1.747 -23.354 1.00 82.38 88 PHE A CA 1
ATOM 720 C C . PHE A 1 88 ? 12.763 1.300 -23.572 1.00 82.38 88 PHE A C 1
ATOM 722 O O . PHE A 1 88 ? 13.435 1.808 -24.466 1.00 82.38 88 PHE A O 1
ATOM 729 N N . LEU A 1 89 ? 13.233 0.330 -22.786 1.00 81.62 89 LEU A N 1
ATOM 730 C CA . LEU A 1 89 ? 14.578 -0.229 -22.921 1.00 81.62 89 LEU A CA 1
ATOM 731 C C . LEU A 1 89 ? 14.697 -1.275 -24.040 1.00 81.62 89 LEU A C 1
ATOM 733 O O . LEU A 1 89 ? 15.802 -1.737 -24.313 1.00 81.62 89 LEU A O 1
ATOM 737 N N . GLY A 1 90 ? 13.589 -1.637 -24.699 1.00 81.25 90 GLY A N 1
ATOM 738 C CA . GLY A 1 90 ? 13.584 -2.601 -25.801 1.00 81.25 90 GLY A CA 1
ATOM 739 C C . GLY A 1 90 ? 13.983 -4.019 -25.383 1.00 81.25 90 GLY A C 1
ATOM 740 O O . GLY A 1 90 ? 14.491 -4.777 -26.207 1.00 81.25 90 GLY A O 1
ATOM 741 N N . LEU A 1 91 ? 13.791 -4.364 -24.109 1.00 82.06 91 LEU A N 1
ATOM 742 C CA . LEU A 1 91 ? 14.160 -5.665 -23.560 1.00 82.06 91 LEU A CA 1
ATOM 743 C C . LEU A 1 91 ? 13.130 -6.734 -23.914 1.00 82.06 91 LEU A C 1
ATOM 745 O O . LEU A 1 91 ? 11.950 -6.443 -24.116 1.00 82.06 91 LEU A O 1
ATOM 749 N N . SER A 1 92 ? 13.588 -7.983 -23.990 1.00 78.50 92 SER A N 1
ATOM 750 C CA . SER A 1 92 ? 12.736 -9.121 -24.349 1.00 78.50 92 SER A CA 1
ATOM 751 C C . SER A 1 92 ? 12.344 -9.947 -23.131 1.00 78.50 92 SER A C 1
ATOM 753 O O . SER A 1 92 ? 11.236 -10.485 -23.101 1.00 78.50 92 SER A O 1
ATOM 755 N N . TYR A 1 93 ? 13.203 -10.004 -22.104 1.00 76.44 93 TYR A N 1
ATOM 756 C CA . TYR A 1 93 ? 12.944 -10.790 -20.895 1.00 76.44 93 TYR A CA 1
ATOM 757 C C . TYR A 1 93 ? 13.164 -9.990 -19.595 1.00 76.44 93 TYR A C 1
ATOM 759 O O . TYR A 1 93 ? 14.153 -9.268 -19.483 1.00 76.44 93 TYR A O 1
ATOM 767 N N . PRO A 1 94 ? 12.285 -10.123 -18.577 1.00 68.62 94 PRO A N 1
ATOM 768 C CA . PRO A 1 94 ? 12.417 -9.425 -17.287 1.00 68.62 94 PRO A CA 1
ATOM 769 C C . PRO A 1 94 ? 13.757 -9.643 -16.568 1.00 68.62 94 PRO A C 1
ATOM 771 O O . PRO A 1 94 ? 14.259 -8.738 -15.900 1.00 68.62 94 PRO A O 1
ATOM 774 N N . ASP A 1 95 ? 14.365 -10.816 -16.735 1.00 76.56 95 ASP A N 1
ATOM 775 C CA . ASP A 1 95 ? 15.644 -11.160 -16.102 1.00 76.56 95 ASP A CA 1
ATOM 776 C C . ASP A 1 95 ? 16.834 -10.381 -16.692 1.00 76.56 95 ASP A C 1
ATOM 778 O O . ASP A 1 95 ? 17.906 -10.336 -16.094 1.00 76.56 95 ASP A O 1
ATOM 782 N N . GLU A 1 96 ? 16.654 -9.716 -17.839 1.00 80.31 96 GLU A N 1
ATOM 783 C CA . GLU A 1 96 ? 17.691 -8.904 -18.493 1.00 80.31 96 GLU A CA 1
ATOM 784 C C . GLU A 1 96 ? 17.923 -7.553 -17.799 1.00 80.31 96 GLU A C 1
ATOM 786 O O . GLU A 1 96 ? 18.873 -6.845 -18.136 1.00 80.31 96 GLU A O 1
ATOM 791 N N . ILE A 1 97 ? 17.073 -7.177 -16.837 1.00 85.19 97 ILE A N 1
ATOM 792 C CA . ILE A 1 97 ? 17.159 -5.884 -16.148 1.00 85.19 97 ILE A CA 1
ATOM 793 C C . ILE A 1 97 ? 17.225 -5.984 -14.631 1.00 85.19 97 ILE A C 1
ATOM 795 O O . ILE A 1 97 ? 17.935 -5.193 -14.008 1.00 85.19 97 ILE A O 1
ATOM 799 N N . ILE A 1 98 ? 16.533 -6.941 -14.013 1.00 90.06 98 ILE A N 1
ATOM 800 C CA . ILE A 1 98 ? 16.549 -7.066 -12.553 1.00 90.06 98 ILE A CA 1
ATOM 801 C C . ILE A 1 98 ? 17.960 -7.438 -12.072 1.00 90.06 98 ILE A C 1
ATOM 803 O O . ILE A 1 98 ? 18.590 -8.370 -12.558 1.00 90.06 98 ILE A O 1
ATOM 807 N N . GLY A 1 99 ? 18.484 -6.681 -11.108 1.00 86.25 99 GLY A N 1
ATOM 808 C CA . GLY A 1 99 ? 19.835 -6.841 -10.568 1.00 86.25 99 GLY A CA 1
ATOM 809 C C . GLY A 1 99 ? 20.947 -6.217 -11.420 1.00 86.25 99 GLY A C 1
ATOM 810 O O . GLY A 1 99 ? 22.087 -6.137 -10.950 1.00 86.25 99 GLY A O 1
ATOM 811 N N . VAL A 1 100 ? 20.633 -5.733 -12.624 1.00 88.31 100 VAL A N 1
ATOM 812 C CA . VAL A 1 100 ? 21.587 -5.058 -13.507 1.00 88.31 100 VAL A CA 1
ATOM 813 C C . VAL A 1 100 ? 21.784 -3.621 -13.043 1.00 88.31 100 VAL A C 1
ATOM 815 O O . VAL A 1 100 ? 20.836 -2.936 -12.657 1.00 88.31 100 VAL A O 1
ATOM 818 N N . ASP A 1 101 ? 23.033 -3.155 -13.062 1.00 87.69 101 ASP A N 1
ATOM 819 C CA . ASP A 1 101 ? 23.333 -1.753 -12.786 1.00 87.69 101 ASP A CA 1
ATOM 820 C C . ASP A 1 101 ? 22.746 -0.879 -13.896 1.00 87.69 101 ASP A C 1
ATOM 822 O O . ASP A 1 101 ? 23.125 -1.007 -15.064 1.00 87.69 101 ASP A O 1
ATOM 826 N N . ILE A 1 102 ? 21.823 0.005 -13.518 1.00 84.25 102 ILE A N 1
ATOM 827 C CA . ILE A 1 102 ? 21.025 0.807 -14.443 1.00 84.25 102 ILE A CA 1
ATOM 828 C C . ILE A 1 102 ? 21.900 1.673 -15.367 1.00 84.25 102 ILE A C 1
ATOM 830 O O . ILE A 1 102 ? 21.512 1.999 -16.486 1.00 84.25 102 ILE A O 1
ATOM 834 N N . ARG A 1 103 ? 23.121 2.018 -14.946 1.00 83.06 103 ARG A N 1
ATOM 835 C CA . ARG A 1 103 ? 24.030 2.877 -15.715 1.00 83.06 103 ARG A CA 1
ATOM 836 C C . ARG A 1 103 ? 24.515 2.218 -17.010 1.00 83.06 103 ARG A C 1
ATOM 838 O O . ARG A 1 103 ? 24.868 2.944 -17.936 1.00 83.06 103 ARG A O 1
ATOM 845 N N . HIS A 1 104 ? 24.470 0.884 -17.120 1.00 82.06 104 HIS A N 1
ATOM 846 C CA . HIS A 1 104 ? 24.788 0.176 -18.370 1.00 82.06 104 HIS A CA 1
ATOM 847 C C . HIS A 1 104 ? 23.883 0.601 -19.530 1.00 82.06 104 HIS A C 1
ATOM 849 O O . HIS A 1 104 ? 24.345 0.692 -20.665 1.00 82.06 104 HIS A O 1
ATOM 855 N N . PHE A 1 105 ? 22.622 0.925 -19.244 1.00 76.06 105 PHE A N 1
ATOM 856 C CA . PHE A 1 105 ? 21.649 1.330 -20.259 1.00 76.06 105 PHE A CA 1
ATOM 857 C C . PHE A 1 105 ? 21.835 2.781 -20.728 1.00 76.06 105 PHE A C 1
ATOM 859 O O . PHE A 1 105 ? 21.281 3.175 -21.749 1.00 76.06 105 PHE A O 1
ATOM 866 N N . PHE A 1 106 ? 22.645 3.577 -20.021 1.00 70.00 106 PHE A N 1
ATOM 867 C CA . PHE A 1 106 ? 22.827 5.009 -20.284 1.00 70.00 106 PHE A CA 1
ATOM 868 C C . PHE A 1 106 ? 24.229 5.376 -20.794 1.00 70.00 106 PHE A C 1
ATOM 870 O O . PHE A 1 106 ? 24.524 6.551 -21.005 1.00 70.00 106 PHE A O 1
ATOM 877 N N . ALA A 1 107 ? 25.098 4.388 -21.027 1.00 62.84 107 ALA A N 1
ATOM 878 C CA . ALA A 1 107 ? 26.499 4.608 -21.386 1.00 62.84 107 ALA A CA 1
ATOM 879 C C . ALA A 1 107 ? 26.742 5.057 -22.848 1.00 62.84 107 ALA A C 1
ATOM 881 O O . ALA A 1 107 ? 27.881 5.366 -23.193 1.00 62.84 107 ALA A O 1
ATOM 882 N N . SER A 1 108 ? 25.724 5.107 -23.723 1.00 56.19 108 SER A N 1
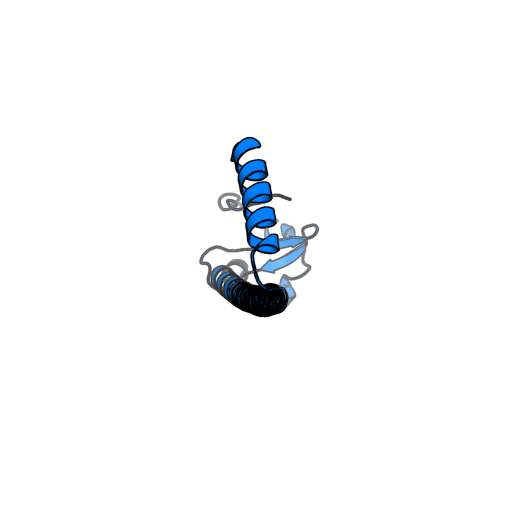ATOM 883 C CA . SER A 1 108 ? 25.922 5.345 -25.169 1.00 56.19 108 SER A CA 1
ATOM 884 C C . SER A 1 108 ? 24.846 6.204 -25.872 1.00 56.19 108 SER A C 1
ATOM 886 O O . SER A 1 108 ? 24.303 5.806 -26.896 1.00 56.19 108 SER A O 1
ATOM 888 N N . GLY A 1 109 ? 24.564 7.430 -25.399 1.00 52.47 109 GLY A N 1
ATOM 889 C CA . GLY A 1 109 ? 23.880 8.445 -26.235 1.00 52.47 109 GLY A CA 1
ATOM 890 C C . GLY A 1 109 ? 23.097 9.547 -25.498 1.00 52.47 109 GLY A C 1
ATOM 891 O O . GLY A 1 109 ? 22.764 9.384 -24.326 1.00 52.47 109 GLY A O 1
ATOM 892 N N . PRO A 1 110 ? 22.808 10.701 -26.146 1.00 57.19 110 PRO A N 1
ATOM 893 C CA . PRO A 1 110 ? 22.433 11.933 -25.459 1.00 57.19 110 PRO A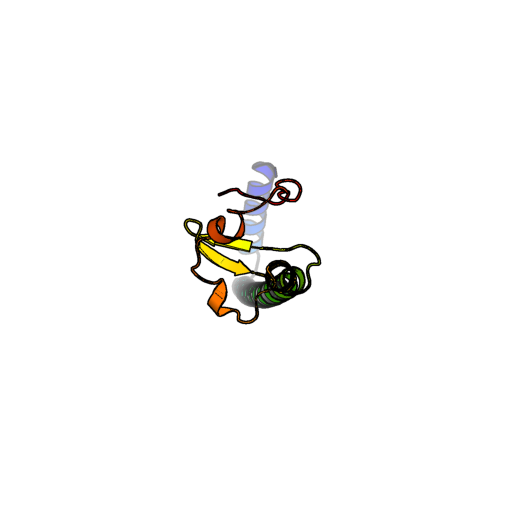 CA 1
ATOM 894 C C . PRO A 1 110 ? 20.913 12.086 -25.305 1.00 57.19 110 PRO A C 1
ATOM 896 O O . PRO A 1 110 ? 20.255 12.597 -26.202 1.00 57.19 110 PRO A O 1
ATOM 899 N N . SER A 1 111 ? 20.341 11.773 -24.141 1.00 52.00 111 SER A N 1
ATOM 900 C CA . SER A 1 111 ? 19.116 12.464 -23.692 1.00 52.00 111 SER A CA 1
ATOM 901 C C . SER A 1 111 ? 18.881 12.319 -22.188 1.00 52.00 111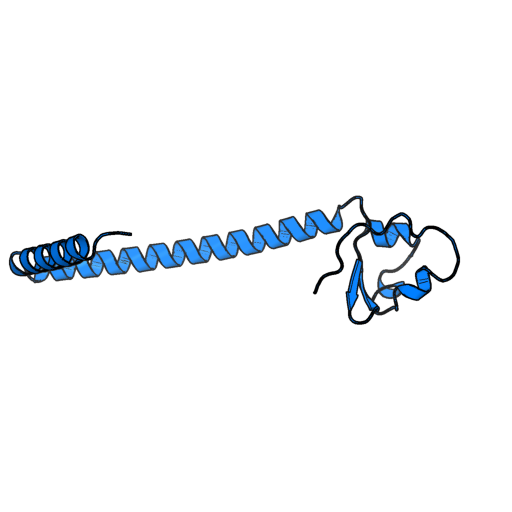 SER A C 1
ATOM 903 O O . SER A 1 111 ? 17.996 11.609 -21.723 1.00 52.00 111 SER A O 1
ATOM 905 N N . TRP A 1 112 ? 19.618 13.106 -21.415 1.00 51.75 112 TRP A N 1
ATOM 906 C CA . TRP A 1 112 ? 19.379 13.389 -19.994 1.00 51.75 112 TRP A CA 1
ATOM 907 C C . TRP A 1 112 ? 18.052 14.146 -19.721 1.00 51.75 112 TRP A C 1
ATOM 909 O O . TRP A 1 112 ? 17.786 14.533 -18.587 1.00 51.75 112 TRP A O 1
ATOM 919 N N . ARG A 1 113 ? 17.203 14.380 -20.738 1.00 43.19 113 ARG A N 1
ATOM 920 C CA . ARG A 1 113 ? 16.027 15.275 -20.673 1.00 43.19 113 ARG A CA 1
ATOM 921 C C . ARG A 1 113 ? 14.775 14.683 -20.007 1.00 43.19 113 ARG A C 1
ATOM 923 O O . ARG A 1 113 ? 13.801 15.415 -19.870 1.00 43.19 113 ARG A O 1
ATOM 930 N N . PHE A 1 114 ? 14.783 13.423 -19.571 1.00 46.56 114 PHE A N 1
ATOM 931 C CA . PHE A 1 114 ? 13.575 12.750 -19.059 1.00 46.56 114 PHE A CA 1
ATOM 932 C C . PHE A 1 114 ? 13.590 12.420 -17.557 1.00 46.56 114 PHE A C 1
ATOM 934 O O . PHE A 1 114 ? 12.603 11.907 -17.039 1.00 46.56 114 PHE A O 1
ATOM 941 N N . TYR A 1 115 ? 14.648 12.766 -16.816 1.00 49.75 115 TYR A N 1
ATOM 942 C CA . TYR A 1 115 ? 14.701 12.513 -15.371 1.00 49.75 115 TYR A CA 1
ATOM 943 C C . TYR A 1 115 ? 13.948 13.579 -14.575 1.00 49.75 115 TYR A C 1
ATOM 945 O O . TYR A 1 115 ? 14.541 14.494 -14.002 1.00 49.75 115 TYR A O 1
ATOM 953 N N . ARG A 1 116 ? 12.624 13.451 -14.508 1.00 39.44 116 ARG A N 1
ATOM 954 C CA . ARG A 1 116 ? 11.819 14.169 -13.519 1.00 39.44 116 ARG A CA 1
ATOM 955 C C . ARG A 1 116 ? 10.860 13.229 -12.799 1.00 39.44 116 ARG A C 1
ATOM 957 O O . ARG A 1 116 ? 9.661 13.373 -12.952 1.00 39.44 116 ARG A O 1
ATOM 964 N N . ALA A 1 117 ? 11.388 12.338 -11.960 1.00 35.53 117 ALA A N 1
ATOM 965 C CA . ALA A 1 117 ? 10.665 11.856 -10.782 1.00 35.53 117 ALA A CA 1
ATOM 966 C C . ALA A 1 117 ? 11.602 11.146 -9.783 1.00 35.53 117 ALA A C 1
ATOM 968 O O . ALA A 1 117 ? 12.022 10.017 -9.992 1.00 35.53 117 ALA A O 1
ATOM 969 N N . VAL A 1 118 ? 11.883 11.863 -8.691 1.00 41.00 118 VAL A N 1
ATOM 970 C CA . VAL A 1 118 ? 12.050 11.375 -7.308 1.00 41.00 118 VAL A CA 1
ATOM 971 C C . VAL A 1 118 ? 13.189 10.380 -7.023 1.00 41.00 118 VAL A C 1
ATOM 973 O O . VAL A 1 118 ? 12.980 9.192 -6.813 1.00 41.00 118 VAL A O 1
ATOM 976 N N . PHE A 1 119 ? 14.398 10.921 -6.850 1.00 43.03 119 PHE A N 1
ATOM 977 C CA . PHE A 1 119 ? 15.326 10.411 -5.837 1.00 43.03 119 PHE A CA 1
ATOM 978 C C . PHE A 1 119 ? 15.060 11.162 -4.530 1.00 43.03 119 PHE A C 1
ATOM 980 O O . PHE A 1 119 ? 15.261 12.375 -4.502 1.00 43.03 119 PHE A O 1
ATOM 987 N N . GLN A 1 120 ? 14.625 10.467 -3.477 1.00 31.39 120 GLN A N 1
ATOM 988 C CA . GLN A 1 120 ? 14.873 10.850 -2.080 1.00 31.39 120 GLN A CA 1
ATOM 989 C C . GLN A 1 120 ? 14.495 9.695 -1.137 1.00 31.39 120 GLN A C 1
ATOM 991 O O . GLN A 1 120 ? 13.321 9.481 -0.853 1.00 31.39 120 GLN A O 1
ATOM 996 N N . TYR A 1 121 ? 15.515 8.973 -0.676 1.00 32.44 121 TYR A N 1
ATOM 997 C CA . TYR A 1 121 ? 15.742 8.668 0.738 1.00 32.44 121 TYR A CA 1
ATOM 998 C C . TYR A 1 121 ? 17.243 8.782 0.999 1.00 32.44 121 TYR A C 1
ATOM 1000 O O . TYR A 1 121 ? 18.015 8.356 0.108 1.00 32.44 121 TYR A O 1
#

Organism: NCBI:txid1457232

pLDDT: mean 74.51, std 13.63, range [31.39, 90.06]